Protein AF-A0A356JWV7-F1 (afdb_monomer_lite)

Sequence (138 aa):
MLFREAFYIDAKRIDFFFLDSPMIKALINKVEEIGYTGEALQEWVAVYGVILEVFTVKRLLRAQEVIHLRQEIFARESEMKDPGSNKEVIKPRLLNLYFWLIDYYISSKEKSSSISEVMLKMKILDPEIHNLYRFGNL

Structure (mmCIF, N/CA/C/O backbone):
data_AF-A0A356JWV7-F1
#
_entry.id   AF-A0A356JWV7-F1
#
loop_
_atom_site.group_PDB
_atom_site.id
_atom_site.type_symbol
_atom_site.label_atom_id
_atom_site.label_alt_id
_atom_site.label_comp_id
_atom_site.label_asym_id
_atom_site.label_entity_id
_atom_site.label_seq_id
_atom_site.pdbx_PDB_ins_code
_atom_site.Cartn_x
_atom_site.Cartn_y
_atom_site.Cartn_z
_atom_site.occupancy
_atom_site.B_iso_or_equiv
_atom_site.auth_seq_id
_atom_site.auth_comp_id
_atom_site.auth_asym_id
_atom_site.auth_atom_id
_atom_site.pdbx_PDB_model_num
ATOM 1 N N . MET A 1 1 ? -4.955 -7.949 -17.250 1.00 53.44 1 MET A N 1
ATOM 2 C CA . MET A 1 1 ? -4.767 -6.882 -16.243 1.00 53.44 1 MET A CA 1
ATOM 3 C C . MET A 1 1 ? -4.135 -7.527 -15.016 1.00 53.44 1 MET A C 1
ATOM 5 O O . MET A 1 1 ? -4.525 -8.643 -14.696 1.00 53.44 1 MET A O 1
ATOM 9 N N . LEU A 1 2 ? -3.131 -6.910 -14.394 1.00 82.75 2 LEU A N 1
ATOM 10 C CA . LEU A 1 2 ? -2.468 -7.473 -13.211 1.00 82.75 2 LEU A CA 1
ATOM 11 C C . LEU A 1 2 ? -3.246 -7.069 -11.955 1.00 82.75 2 LEU A C 1
ATOM 13 O O . LEU A 1 2 ? -3.563 -5.892 -11.810 1.00 82.75 2 LEU A O 1
ATOM 17 N N . PHE A 1 3 ? -3.530 -8.008 -11.045 1.00 89.88 3 PHE A N 1
ATOM 18 C CA . PHE A 1 3 ? -4.298 -7.724 -9.822 1.00 89.88 3 PHE A CA 1
ATOM 19 C C . PHE A 1 3 ? -3.720 -6.541 -9.047 1.00 89.88 3 PHE A C 1
ATOM 21 O O . PHE A 1 3 ? -4.434 -5.588 -8.761 1.00 89.88 3 PHE A O 1
ATOM 28 N N . ARG A 1 4 ? -2.403 -6.527 -8.833 1.00 93.12 4 ARG A N 1
ATOM 29 C CA . ARG A 1 4 ? -1.712 -5.422 -8.165 1.00 93.12 4 ARG A CA 1
ATOM 30 C C . ARG A 1 4 ? -2.060 -4.043 -8.736 1.00 93.12 4 ARG A C 1
ATOM 32 O O . ARG A 1 4 ? -2.264 -3.097 -7.983 1.00 93.12 4 ARG A O 1
ATOM 39 N N . GLU A 1 5 ? -2.115 -3.930 -10.061 1.00 92.50 5 GLU A N 1
ATOM 40 C CA . GLU A 1 5 ? -2.456 -2.681 -10.737 1.00 92.50 5 GLU A CA 1
ATOM 41 C C . GLU A 1 5 ? -3.942 -2.341 -10.595 1.00 92.50 5 GLU A C 1
ATOM 43 O O . GLU A 1 5 ? -4.270 -1.186 -10.349 1.00 92.50 5 GLU A O 1
ATOM 48 N N . ALA A 1 6 ? -4.838 -3.325 -10.684 1.00 92.50 6 ALA A N 1
ATOM 49 C CA . ALA A 1 6 ? -6.268 -3.098 -10.473 1.00 92.50 6 ALA A CA 1
ATOM 50 C C . ALA A 1 6 ? -6.541 -2.525 -9.071 1.00 92.50 6 ALA A C 1
ATOM 52 O O . ALA A 1 6 ? -7.202 -1.496 -8.937 1.00 92.50 6 ALA 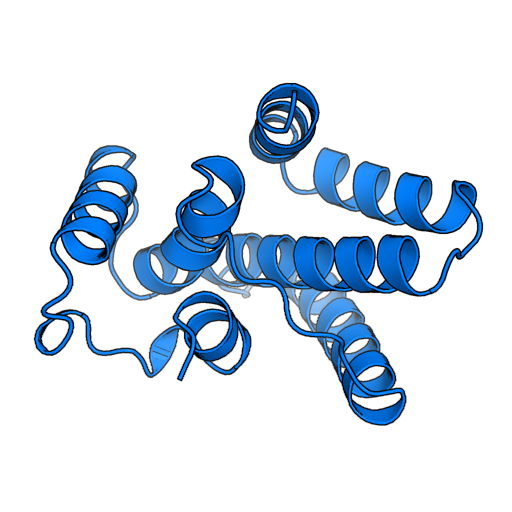A O 1
ATOM 53 N N . PHE A 1 7 ? -5.955 -3.145 -8.040 1.00 94.00 7 PHE A N 1
ATOM 54 C CA . PHE A 1 7 ? -6.072 -2.706 -6.646 1.00 94.00 7 PHE A CA 1
ATOM 55 C C . PHE A 1 7 ? -5.378 -1.357 -6.389 1.00 94.00 7 PHE A C 1
ATOM 57 O O . PHE A 1 7 ? -5.784 -0.600 -5.512 1.00 94.00 7 PHE A O 1
ATOM 64 N N . TYR A 1 8 ? -4.347 -1.018 -7.167 1.00 93.62 8 TYR A N 1
ATOM 65 C CA . TYR A 1 8 ? -3.751 0.317 -7.156 1.00 93.62 8 TYR A CA 1
ATOM 66 C C . TYR A 1 8 ? -4.672 1.375 -7.759 1.00 93.62 8 TYR A C 1
ATOM 68 O O . TYR A 1 8 ? -4.833 2.437 -7.170 1.00 93.62 8 TYR A O 1
ATOM 76 N N . ILE A 1 9 ? -5.299 1.098 -8.902 1.00 92.81 9 ILE A N 1
ATOM 77 C CA . ILE A 1 9 ? -6.154 2.072 -9.585 1.00 92.81 9 ILE A CA 1
ATOM 78 C C . ILE A 1 9 ? -7.357 2.422 -8.711 1.00 92.81 9 ILE A C 1
ATOM 80 O O . ILE A 1 9 ? -7.544 3.588 -8.376 1.00 92.81 9 ILE A O 1
ATOM 84 N N . ASP A 1 10 ? -8.146 1.423 -8.320 1.00 91.19 10 ASP A N 1
ATOM 85 C CA . ASP A 1 10 ? -9.338 1.628 -7.498 1.00 91.19 10 ASP A CA 1
ATOM 86 C C . ASP A 1 10 ? -9.770 0.292 -6.884 1.00 91.19 10 ASP A C 1
ATOM 88 O O . ASP A 1 10 ? -10.489 -0.490 -7.509 1.00 91.19 10 ASP A O 1
ATOM 92 N N . ALA A 1 11 ? -9.307 0.013 -5.662 1.00 90.88 11 ALA A N 1
ATOM 93 C CA . ALA A 1 11 ? -9.640 -1.224 -4.961 1.00 90.88 11 ALA A CA 1
ATOM 94 C C . ALA A 1 11 ? -11.150 -1.358 -4.708 1.00 90.88 11 ALA A C 1
ATOM 96 O O . ALA A 1 11 ? -11.683 -2.465 -4.751 1.00 90.88 11 ALA A O 1
ATOM 97 N N . LYS A 1 12 ? -11.856 -0.236 -4.517 1.00 89.88 12 LYS A N 1
ATOM 98 C CA . LYS A 1 12 ? -13.288 -0.230 -4.195 1.00 89.88 12 LYS A CA 1
ATOM 99 C C . LYS A 1 12 ? -14.170 -0.673 -5.353 1.00 89.88 12 LYS A C 1
ATOM 101 O O . LYS A 1 12 ? -15.244 -1.231 -5.141 1.00 89.88 12 LYS A O 1
ATOM 106 N N . ARG A 1 13 ? -13.717 -0.451 -6.590 1.00 90.88 13 ARG A N 1
ATOM 107 C CA . ARG A 1 13 ? -14.412 -0.912 -7.806 1.00 90.88 13 ARG A CA 1
ATOM 108 C C . ARG A 1 13 ? -14.261 -2.404 -8.069 1.00 90.88 13 ARG A C 1
ATOM 110 O O . ARG A 1 13 ? -14.895 -2.914 -8.992 1.00 90.88 13 ARG A O 1
ATOM 117 N N . ILE A 1 14 ? -13.406 -3.093 -7.319 1.00 90.25 14 ILE A N 1
ATOM 118 C CA . ILE A 1 14 ? -13.180 -4.518 -7.510 1.00 90.25 14 ILE A CA 1
ATOM 119 C C . ILE A 1 14 ? -14.269 -5.280 -6.773 1.00 90.25 14 ILE A C 1
ATOM 121 O O . ILE A 1 14 ? -14.291 -5.354 -5.544 1.00 90.25 14 ILE A O 1
ATOM 125 N N . ASP A 1 15 ? -15.151 -5.884 -7.555 1.00 88.12 15 ASP A N 1
ATOM 126 C CA . ASP A 1 15 ? -16.133 -6.818 -7.037 1.00 88.12 15 ASP A CA 1
ATOM 127 C C . ASP A 1 15 ? -15.490 -8.198 -6.869 1.00 88.12 15 ASP A C 1
ATOM 129 O O . ASP A 1 15 ? -15.139 -8.882 -7.837 1.00 88.12 15 ASP A O 1
ATOM 133 N N . PHE A 1 16 ? -15.322 -8.592 -5.608 1.00 89.31 16 PHE A N 1
ATOM 134 C CA . PHE A 1 16 ? -14.697 -9.854 -5.231 1.00 89.31 16 PHE A CA 1
ATOM 135 C C . PHE A 1 16 ? -15.497 -11.072 -5.691 1.00 89.31 16 PHE A C 1
ATOM 137 O O . PHE A 1 16 ? -14.908 -12.134 -5.891 1.00 89.31 16 PHE A O 1
ATOM 144 N N . PHE A 1 17 ? -16.803 -10.923 -5.932 1.00 85.88 17 PHE A N 1
ATOM 145 C CA . PHE A 1 17 ? -17.648 -12.001 -6.433 1.00 85.88 17 PHE A CA 1
ATOM 146 C C . PHE A 1 17 ? -17.199 -12.504 -7.813 1.00 85.88 17 PHE A C 1
ATOM 148 O O . PHE A 1 17 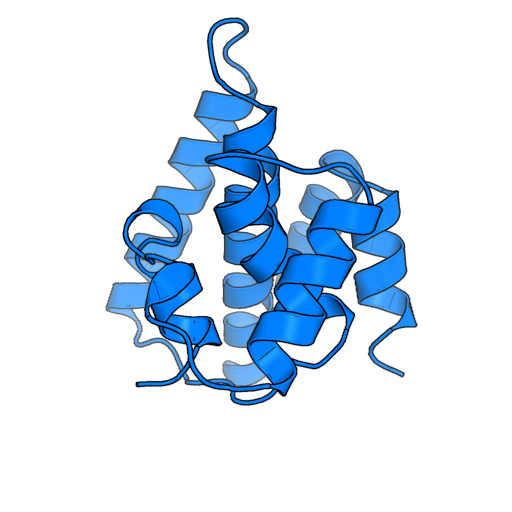? -17.275 -13.699 -8.089 1.00 85.88 17 PHE A O 1
ATOM 155 N N . PHE A 1 18 ? -16.671 -11.614 -8.659 1.00 85.69 18 PHE A N 1
ATOM 156 C CA . PHE A 1 18 ? -16.230 -11.942 -10.019 1.00 85.69 18 PHE A CA 1
ATOM 157 C C . PHE A 1 18 ? -14.749 -12.353 -10.111 1.00 85.69 18 PHE A C 1
ATOM 159 O O . PHE A 1 18 ? -14.217 -12.532 -11.208 1.00 85.69 18 PHE A O 1
ATOM 166 N N . LEU A 1 19 ? -14.048 -12.490 -8.981 1.00 88.56 19 LEU A N 1
ATOM 167 C CA . LEU A 1 19 ? -12.636 -12.872 -8.960 1.00 88.56 19 LEU A CA 1
ATOM 168 C C . LEU A 1 19 ? -12.473 -14.388 -8.876 1.00 88.56 19 LEU A C 1
ATOM 170 O O . LEU A 1 19 ? -12.503 -14.942 -7.788 1.00 88.56 19 LEU A O 1
ATOM 174 N N . ASP A 1 20 ? -12.209 -15.066 -9.994 1.00 86.31 20 ASP A N 1
ATOM 175 C CA . ASP A 1 20 ? -12.110 -16.538 -10.016 1.00 86.31 20 ASP A CA 1
ATOM 176 C C . ASP A 1 20 ? -10.741 -17.128 -9.661 1.00 86.31 20 ASP A C 1
ATOM 178 O O . ASP A 1 20 ? -10.624 -18.338 -9.470 1.00 86.31 20 ASP A O 1
ATOM 182 N N . SER A 1 21 ? -9.703 -16.302 -9.524 1.00 90.50 21 SER A N 1
ATOM 183 C CA . SER A 1 21 ? -8.362 -16.787 -9.178 1.00 90.50 21 SER A CA 1
ATOM 184 C C . SER A 1 21 ? -8.338 -17.388 -7.760 1.00 90.50 21 SER A C 1
ATOM 186 O O . SER A 1 21 ? -8.542 -16.642 -6.796 1.00 90.50 21 SER A O 1
ATOM 188 N N . PRO A 1 22 ? -8.020 -18.690 -7.584 1.00 92.44 22 PRO A N 1
ATOM 189 C CA . PRO A 1 22 ? -7.980 -19.319 -6.260 1.00 92.44 22 PRO A CA 1
ATOM 190 C C . PRO A 1 22 ? -6.986 -18.648 -5.310 1.00 92.44 22 PRO A C 1
ATOM 192 O O . PRO A 1 22 ? -7.262 -18.502 -4.124 1.00 92.44 22 PRO A O 1
ATOM 195 N N . MET A 1 23 ? -5.853 -18.181 -5.842 1.00 92.69 23 MET A N 1
ATOM 196 C CA . MET A 1 23 ? -4.829 -17.470 -5.075 1.00 92.69 23 MET A CA 1
ATOM 197 C C . MET A 1 23 ? -5.350 -16.132 -4.535 1.00 92.69 23 MET A C 1
ATOM 199 O O . MET A 1 23 ? -5.056 -15.762 -3.403 1.00 92.69 23 MET A O 1
ATOM 203 N N . ILE A 1 24 ? -6.158 -15.422 -5.327 1.00 93.75 24 ILE A N 1
ATOM 204 C CA . ILE A 1 24 ? -6.756 -14.151 -4.906 1.00 93.75 24 ILE A CA 1
ATOM 205 C C . ILE A 1 24 ? -7.888 -14.383 -3.908 1.00 93.75 24 ILE A C 1
ATOM 207 O O . ILE A 1 24 ? -7.952 -13.667 -2.916 1.00 93.75 24 ILE A O 1
ATOM 211 N N . LYS A 1 25 ? -8.720 -15.416 -4.096 1.00 94.75 25 LYS A N 1
ATOM 212 C CA . LYS A 1 25 ? -9.724 -15.808 -3.092 1.00 94.75 25 LYS A CA 1
ATOM 213 C C . LYS A 1 25 ? -9.066 -16.167 -1.757 1.00 94.75 25 LYS A C 1
ATOM 215 O O . LYS A 1 25 ? -9.513 -15.706 -0.717 1.00 94.75 25 LYS A O 1
ATOM 220 N N . ALA A 1 26 ? -7.966 -16.922 -1.783 1.00 95.94 26 ALA A N 1
ATOM 221 C CA . ALA A 1 26 ? -7.211 -17.251 -0.576 1.00 95.94 26 ALA A CA 1
ATOM 222 C C . ALA A 1 26 ? -6.635 -16.000 0.111 1.00 95.94 26 ALA A C 1
ATOM 224 O O . ALA A 1 26 ? -6.704 -15.896 1.333 1.00 95.94 26 ALA A O 1
ATOM 225 N N . LEU A 1 27 ? -6.117 -15.037 -0.661 1.00 96.88 27 LEU A N 1
ATOM 226 C CA . LEU A 1 27 ? -5.672 -13.749 -0.128 1.00 96.88 27 LEU A CA 1
ATOM 227 C C . LEU A 1 27 ? -6.828 -12.980 0.527 1.00 96.88 27 LEU A C 1
ATOM 229 O O . LEU A 1 27 ? -6.670 -12.506 1.645 1.00 96.88 27 LEU A O 1
ATOM 233 N N . ILE A 1 28 ? -7.977 -12.874 -0.141 1.00 96.38 28 ILE A N 1
ATOM 234 C CA . ILE A 1 28 ? -9.163 -12.184 0.388 1.00 96.38 28 ILE A CA 1
ATOM 235 C C . ILE A 1 28 ? -9.603 -12.822 1.704 1.00 96.38 28 ILE A C 1
ATOM 237 O O . ILE A 1 28 ? -9.647 -12.129 2.716 1.00 96.38 28 ILE A O 1
ATOM 241 N N . ASN A 1 29 ? -9.799 -14.143 1.714 1.00 96.44 29 ASN A N 1
ATOM 242 C CA . ASN A 1 29 ? -10.175 -14.885 2.916 1.00 96.44 29 ASN A CA 1
ATOM 243 C C . ASN A 1 29 ? -9.160 -14.663 4.042 1.00 96.44 29 ASN A C 1
ATOM 245 O O . ASN A 1 29 ? -9.534 -14.502 5.199 1.00 96.44 29 ASN A O 1
ATOM 249 N N . LYS A 1 30 ? -7.861 -14.607 3.717 1.00 97.06 30 LYS A N 1
ATOM 250 C CA . LYS A 1 30 ? -6.826 -14.358 4.720 1.00 97.06 30 LYS A CA 1
ATOM 251 C C . LYS A 1 30 ? -6.949 -12.972 5.350 1.00 97.06 30 LYS A C 1
ATOM 253 O O . LYS A 1 30 ? -6.715 -12.824 6.545 1.00 97.06 30 LYS A O 1
ATOM 258 N N . VAL A 1 31 ? -7.287 -11.960 4.559 1.00 97.38 31 VAL A N 1
ATOM 259 C CA . VAL A 1 31 ? -7.482 -10.588 5.046 1.00 97.38 31 VAL A CA 1
ATOM 260 C C . VAL A 1 31 ? -8.786 -10.467 5.845 1.00 97.38 31 VAL A C 1
ATOM 262 O O . VAL A 1 31 ? -8.815 -9.755 6.849 1.00 97.38 31 VAL A O 1
ATOM 265 N N . GLU A 1 32 ? -9.822 -11.223 5.479 1.00 96.88 32 GLU A N 1
ATOM 266 C CA . GLU A 1 32 ? -11.047 -11.365 6.278 1.00 96.88 32 GLU A CA 1
ATOM 267 C C . GLU A 1 32 ? -10.786 -12.054 7.625 1.00 96.88 32 GLU A C 1
ATOM 269 O O . GLU A 1 32 ? -11.263 -11.578 8.651 1.00 96.88 32 GLU A O 1
ATOM 274 N N . GLU A 1 33 ? -9.973 -13.117 7.662 1.00 97.44 33 GLU A N 1
ATOM 275 C CA . GLU A 1 33 ? -9.559 -13.798 8.903 1.00 97.44 33 GLU A CA 1
ATOM 276 C C . GLU A 1 33 ? -8.806 -12.873 9.869 1.00 97.44 33 GLU A C 1
ATOM 278 O O . GLU A 1 33 ? -8.872 -13.060 11.083 1.00 97.44 33 GLU A O 1
ATOM 283 N N . ILE A 1 34 ? -8.081 -11.880 9.343 1.00 95.06 34 ILE A N 1
ATOM 284 C CA . ILE A 1 34 ? -7.410 -10.849 10.150 1.00 95.06 34 ILE A CA 1
ATOM 285 C C . ILE A 1 34 ? -8.437 -9.877 10.765 1.00 95.06 34 ILE A C 1
ATOM 287 O O . ILE A 1 34 ? -8.149 -9.239 11.776 1.00 95.06 34 ILE A O 1
ATOM 291 N N . GLY A 1 35 ? -9.649 -9.810 10.207 1.00 96.38 35 GLY A N 1
ATOM 292 C CA . GLY A 1 35 ? -10.787 -9.071 10.754 1.00 96.38 35 GLY A CA 1
ATOM 293 C C . GLY A 1 35 ? -11.256 -7.891 9.903 1.00 96.38 35 GLY A C 1
ATOM 294 O O . GLY A 1 35 ? -12.149 -7.160 10.330 1.00 96.38 35 GLY A O 1
ATOM 295 N N . TYR A 1 36 ? -10.685 -7.675 8.714 1.00 96.56 36 TYR A N 1
ATOM 296 C CA . TYR A 1 36 ? -11.109 -6.581 7.838 1.00 96.56 36 TYR A CA 1
ATOM 297 C C . TYR A 1 36 ? -12.337 -6.969 7.015 1.00 96.56 36 TYR A C 1
ATOM 299 O O . TYR A 1 36 ? -12.429 -8.075 6.494 1.00 96.56 36 TYR A O 1
ATOM 307 N N . THR A 1 37 ? -13.274 -6.033 6.857 1.00 94.81 37 THR A N 1
ATOM 308 C CA . THR A 1 37 ? -14.521 -6.238 6.101 1.00 94.81 37 THR A CA 1
ATOM 309 C C . THR A 1 37 ? -14.869 -5.001 5.263 1.00 94.81 37 THR A C 1
ATOM 311 O O . THR A 1 37 ? -14.227 -3.953 5.384 1.00 94.81 37 THR A O 1
ATOM 314 N N . GLY A 1 38 ? -15.865 -5.118 4.378 1.00 92.88 38 GLY A N 1
ATOM 315 C CA . GLY A 1 38 ? -16.403 -3.994 3.603 1.00 92.88 38 GLY A CA 1
ATOM 316 C C . GLY A 1 38 ? -15.363 -3.275 2.733 1.00 92.88 38 GLY A C 1
ATOM 317 O O . GLY A 1 38 ? -14.497 -3.904 2.130 1.00 92.88 38 GLY A O 1
ATOM 318 N N . GLU A 1 39 ? -15.433 -1.943 2.674 1.00 93.31 39 GLU A N 1
ATOM 319 C CA . GLU A 1 39 ? -14.486 -1.136 1.884 1.00 93.31 39 GLU A CA 1
ATOM 320 C C . GLU A 1 39 ? -13.041 -1.252 2.390 1.00 93.31 39 GLU A C 1
ATOM 322 O O . GLU A 1 39 ? -12.096 -1.201 1.603 1.00 93.31 39 GLU A O 1
ATOM 327 N N . ALA A 1 40 ? -12.851 -1.420 3.703 1.00 95.88 40 ALA A N 1
ATOM 328 C CA . ALA A 1 40 ? -11.520 -1.555 4.281 1.00 95.88 40 ALA A CA 1
ATOM 329 C C . ALA A 1 40 ? -10.856 -2.853 3.809 1.00 95.88 40 ALA A C 1
ATOM 331 O O . ALA A 1 40 ? -9.686 -2.834 3.435 1.00 95.88 40 ALA A O 1
ATOM 332 N N . LEU A 1 41 ? -11.606 -3.961 3.755 1.00 96.56 41 LEU A N 1
ATOM 333 C CA . LEU A 1 41 ? -11.122 -5.236 3.221 1.00 96.56 41 LEU A CA 1
ATOM 334 C C . LEU A 1 41 ? -10.542 -5.073 1.810 1.00 96.56 41 LEU A C 1
ATOM 336 O O . LEU A 1 41 ? -9.449 -5.567 1.543 1.00 96.56 41 LEU A O 1
ATOM 340 N N . GLN A 1 42 ? -11.230 -4.345 0.927 1.00 94.50 42 GLN A N 1
ATOM 341 C CA . GLN A 1 42 ? -10.768 -4.139 -0.449 1.00 94.50 42 GLN A CA 1
ATOM 342 C C . GLN A 1 42 ? -9.400 -3.451 -0.507 1.00 94.50 42 GLN A C 1
ATOM 344 O O . GLN A 1 42 ? -8.512 -3.890 -1.240 1.00 94.50 42 GLN A O 1
ATOM 349 N N . GLU A 1 43 ? -9.197 -2.415 0.304 1.00 97.38 43 GLU A N 1
ATOM 350 C CA . GLU A 1 43 ? -7.913 -1.716 0.383 1.00 97.38 43 GLU A CA 1
ATOM 351 C C . GLU A 1 43 ? -6.833 -2.573 1.068 1.00 97.38 43 GLU A C 1
ATOM 353 O O . GLU A 1 43 ? -5.680 -2.602 0.629 1.00 97.38 43 GLU A O 1
ATOM 358 N N . TRP A 1 44 ? -7.185 -3.322 2.118 1.00 98.00 44 TRP A N 1
ATOM 359 C CA . TRP A 1 44 ? -6.246 -4.192 2.834 1.00 98.00 44 TRP A CA 1
ATOM 360 C C . TRP A 1 44 ? -5.767 -5.377 1.998 1.00 98.00 44 TRP A C 1
ATOM 362 O O . TRP A 1 44 ? -4.612 -5.785 2.135 1.00 98.00 44 TRP A O 1
ATOM 372 N N . VAL A 1 45 ? -6.585 -5.884 1.073 1.00 97.31 45 VAL A N 1
ATOM 373 C CA . VAL A 1 45 ? -6.156 -6.896 0.095 1.00 97.31 45 VAL A CA 1
ATOM 374 C C . VAL A 1 45 ? -4.995 -6.385 -0.754 1.00 97.31 45 VAL A C 1
ATOM 376 O O . VAL A 1 45 ? -4.077 -7.150 -1.046 1.00 97.31 45 VAL A O 1
ATOM 379 N N . ALA A 1 46 ? -4.956 -5.089 -1.079 1.00 96.06 46 ALA A N 1
ATOM 380 C CA . ALA A 1 46 ? -3.819 -4.513 -1.788 1.00 96.06 46 ALA A CA 1
ATOM 381 C C . ALA A 1 46 ? -2.526 -4.572 -0.964 1.00 96.06 46 ALA A C 1
ATOM 383 O O . ALA A 1 46 ? -1.460 -4.903 -1.486 1.00 96.06 46 ALA A O 1
ATOM 384 N N . VAL A 1 47 ? -2.637 -4.288 0.334 1.00 97.62 47 VAL A N 1
ATOM 385 C CA . VAL A 1 47 ? -1.508 -4.267 1.264 1.00 97.62 47 VAL A CA 1
ATOM 386 C C . VAL A 1 47 ? -0.973 -5.675 1.512 1.00 97.62 47 VAL A C 1
ATOM 388 O O . VAL A 1 47 ? 0.208 -5.941 1.285 1.00 97.62 47 VAL A O 1
ATOM 391 N N . TYR A 1 48 ? -1.842 -6.601 1.919 1.00 97.44 48 TYR A N 1
ATOM 392 C CA . TYR A 1 48 ? -1.447 -7.984 2.177 1.00 97.44 48 TYR A CA 1
ATOM 393 C C . TYR A 1 48 ? -1.084 -8.738 0.903 1.00 97.44 48 TYR A C 1
ATOM 395 O O . TYR A 1 48 ? -0.249 -9.634 0.957 1.00 97.44 48 TYR A O 1
ATOM 403 N N . GLY A 1 49 ? -1.618 -8.341 -0.253 1.00 95.81 49 GLY A N 1
ATOM 404 C CA . GLY A 1 49 ? -1.176 -8.869 -1.537 1.00 95.81 49 GLY A CA 1
ATOM 405 C C . GLY A 1 49 ? 0.310 -8.612 -1.780 1.00 95.81 49 GLY A C 1
ATOM 406 O O . GLY A 1 49 ? 0.999 -9.485 -2.300 1.00 95.81 49 GLY A O 1
ATOM 407 N N . VAL A 1 50 ? 0.829 -7.454 -1.360 1.00 95.06 50 VAL A N 1
ATOM 408 C CA . VAL A 1 50 ? 2.268 -7.158 -1.418 1.00 95.06 50 VAL A CA 1
ATOM 409 C C . VAL A 1 50 ? 3.033 -7.885 -0.310 1.00 95.06 50 VAL A C 1
ATOM 411 O O . VAL A 1 50 ? 4.042 -8.514 -0.604 1.00 95.06 50 VAL A O 1
ATOM 414 N N . ILE A 1 51 ? 2.558 -7.835 0.939 1.00 95.56 51 ILE A N 1
ATOM 415 C CA . ILE A 1 51 ? 3.255 -8.431 2.099 1.00 95.56 51 ILE A CA 1
ATOM 416 C C . ILE A 1 51 ? 3.394 -9.951 1.984 1.00 95.56 51 ILE A C 1
ATOM 418 O O . ILE A 1 51 ? 4.422 -10.499 2.360 1.00 95.56 51 ILE A O 1
ATOM 422 N N . LEU A 1 52 ? 2.357 -10.630 1.494 1.00 93.88 52 LEU A N 1
ATOM 423 C CA . LEU A 1 52 ? 2.321 -12.086 1.344 1.00 93.88 52 LEU A CA 1
ATOM 424 C C . LEU A 1 52 ? 2.838 -12.545 -0.027 1.00 93.88 52 LEU A C 1
ATOM 426 O O . LEU A 1 52 ? 2.604 -13.686 -0.412 1.00 93.88 52 LEU A O 1
ATOM 430 N N . GLU A 1 53 ? 3.466 -11.643 -0.788 1.00 91.81 53 GLU A N 1
ATOM 431 C CA . GLU A 1 53 ? 4.012 -11.906 -2.123 1.00 91.81 53 GLU A CA 1
ATOM 432 C C . GLU A 1 53 ? 3.003 -12.539 -3.100 1.00 91.81 53 GLU A C 1
ATOM 434 O O . GLU A 1 53 ? 3.353 -13.306 -3.990 1.00 91.81 53 GLU A O 1
ATOM 439 N N . VAL A 1 54 ? 1.720 -12.192 -2.983 1.00 94.00 54 VAL A N 1
ATOM 440 C CA . VAL A 1 54 ? 0.692 -12.582 -3.964 1.00 94.00 54 VAL A CA 1
ATOM 441 C C . VAL A 1 54 ? 0.731 -11.648 -5.179 1.00 94.00 54 VAL A C 1
ATOM 443 O O . VAL A 1 54 ? 0.489 -12.048 -6.317 1.00 94.00 54 VAL A O 1
ATOM 446 N N . PHE A 1 55 ? 1.078 -10.382 -4.955 1.00 93.06 55 PHE A N 1
ATOM 447 C CA . PHE A 1 55 ? 1.194 -9.323 -5.955 1.00 93.06 55 PHE A CA 1
ATOM 448 C C . PHE A 1 55 ? 2.645 -9.154 -6.432 1.00 93.06 55 PHE A C 1
ATOM 450 O O . PHE A 1 55 ? 3.233 -8.071 -6.348 1.00 93.06 55 PHE A O 1
ATOM 457 N N . THR A 1 56 ? 3.219 -10.236 -6.964 1.00 85.62 56 THR A N 1
ATOM 458 C CA . THR A 1 56 ? 4.629 -10.297 -7.396 1.00 85.62 56 THR A CA 1
ATOM 459 C C . THR A 1 56 ? 4.925 -9.504 -8.665 1.00 85.62 56 THR A C 1
ATOM 461 O O . THR A 1 56 ? 6.021 -8.964 -8.819 1.00 85.62 56 THR A O 1
ATOM 464 N N . VAL A 1 57 ? 3.965 -9.408 -9.591 1.00 83.94 57 VAL A N 1
ATOM 465 C CA . VAL A 1 57 ? 4.199 -8.754 -10.883 1.00 83.94 57 VAL A CA 1
ATOM 466 C C . VAL A 1 57 ? 4.190 -7.235 -10.714 1.00 83.94 57 VAL A C 1
ATOM 468 O O . VAL A 1 57 ? 3.140 -6.604 -10.570 1.00 83.94 57 VAL A O 1
ATOM 471 N N . LYS A 1 58 ? 5.388 -6.650 -10.752 1.00 85.06 58 LYS A N 1
ATOM 472 C CA . LYS A 1 58 ? 5.624 -5.204 -10.705 1.00 85.06 58 LYS A CA 1
ATOM 473 C C . LYS A 1 58 ? 5.652 -4.631 -12.119 1.00 85.06 58 LYS A C 1
ATOM 475 O O . LYS A 1 58 ? 6.353 -5.150 -12.984 1.00 85.06 58 LYS A O 1
ATOM 480 N N . ARG A 1 59 ? 4.933 -3.528 -12.345 1.00 88.19 59 ARG A N 1
ATOM 481 C CA . ARG A 1 59 ? 5.068 -2.713 -13.562 1.00 88.19 59 ARG A CA 1
ATOM 482 C C . ARG A 1 59 ? 5.792 -1.412 -13.237 1.00 88.19 59 ARG A C 1
ATOM 484 O O . ARG A 1 59 ? 5.641 -0.868 -12.148 1.00 88.19 59 ARG A O 1
ATOM 491 N N . LEU A 1 60 ? 6.511 -0.883 -14.221 1.00 85.69 60 LEU A N 1
ATOM 492 C CA . LEU A 1 60 ? 7.130 0.435 -14.127 1.00 85.69 60 LEU A CA 1
ATOM 493 C C . LEU A 1 60 ? 6.085 1.538 -14.340 1.00 85.69 60 LEU A C 1
ATOM 495 O O . LEU A 1 60 ? 5.346 1.535 -15.330 1.00 85.69 60 LEU A O 1
ATOM 499 N N . LEU A 1 61 ? 6.029 2.486 -13.406 1.00 91.38 61 LEU A N 1
ATOM 500 C CA . LEU A 1 61 ? 5.228 3.698 -13.552 1.00 91.38 61 LEU A CA 1
ATOM 501 C C . LEU A 1 61 ? 5.933 4.686 -14.488 1.00 91.38 61 LEU A C 1
ATOM 503 O O . LEU A 1 61 ? 7.148 4.874 -14.416 1.00 91.38 61 LEU A O 1
ATOM 507 N N . ARG A 1 62 ? 5.164 5.355 -15.348 1.00 91.75 62 ARG A N 1
ATOM 508 C CA . ARG A 1 62 ? 5.648 6.477 -16.163 1.00 91.75 62 ARG A CA 1
ATOM 509 C C . ARG A 1 62 ? 5.796 7.730 -15.300 1.00 91.75 62 ARG A C 1
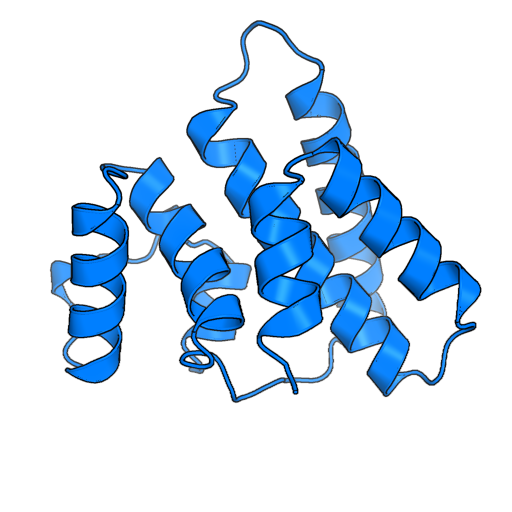ATOM 511 O O . ARG A 1 62 ? 5.108 7.883 -14.294 1.00 91.75 62 ARG A O 1
ATOM 518 N N . ALA A 1 63 ? 6.613 8.684 -15.748 1.00 89.31 63 ALA A N 1
ATOM 519 C CA . ALA A 1 63 ? 6.855 9.937 -15.022 1.00 89.31 63 ALA A CA 1
ATOM 520 C C . ALA A 1 63 ? 5.558 10.677 -14.629 1.00 89.31 63 ALA A C 1
ATOM 522 O O . ALA A 1 63 ? 5.422 11.130 -13.496 1.00 89.31 63 ALA A O 1
ATOM 523 N N . GLN A 1 64 ? 4.570 10.739 -15.529 1.00 93.38 64 GLN A N 1
ATOM 524 C CA . GLN A 1 64 ? 3.270 11.358 -15.242 1.00 93.38 64 GLN A CA 1
ATOM 525 C C . GLN A 1 64 ? 2.483 10.612 -14.151 1.00 93.38 64 GLN A C 1
ATOM 527 O O . GLN A 1 64 ? 1.855 11.239 -13.301 1.00 93.38 64 GLN A O 1
ATOM 532 N N . GLU A 1 65 ? 2.542 9.279 -14.144 1.00 95.25 65 GLU A N 1
ATOM 533 C CA . GLU A 1 65 ? 1.865 8.441 -13.146 1.00 95.25 65 GLU A CA 1
ATOM 534 C C . GLU A 1 65 ? 2.499 8.628 -11.762 1.00 95.25 65 GLU A C 1
ATOM 536 O O . GLU A 1 65 ? 1.798 8.657 -10.757 1.00 95.25 65 GLU A O 1
ATOM 541 N N . VAL A 1 66 ? 3.813 8.858 -11.704 1.00 96.12 66 VAL A N 1
ATOM 542 C CA . VAL A 1 66 ? 4.533 9.153 -10.455 1.00 96.12 66 VAL A CA 1
ATOM 543 C C . VAL A 1 66 ? 4.159 10.527 -9.901 1.00 96.12 66 VAL A C 1
ATOM 545 O O . VAL A 1 66 ? 4.042 10.688 -8.687 1.00 96.12 66 VAL A O 1
ATOM 548 N N . ILE A 1 67 ? 3.949 11.526 -10.764 1.00 96.50 67 ILE A N 1
ATOM 549 C CA . ILE A 1 67 ? 3.448 12.839 -10.333 1.00 96.50 67 ILE A CA 1
ATOM 550 C C . ILE A 1 67 ? 2.074 12.674 -9.674 1.00 96.50 67 ILE A C 1
ATOM 552 O O . ILE A 1 67 ? 1.866 13.177 -8.571 1.00 96.50 67 ILE A O 1
ATOM 556 N N . HIS A 1 68 ? 1.174 11.916 -10.307 1.00 97.12 68 HIS A N 1
ATOM 557 C CA . HIS A 1 68 ? -0.147 11.635 -9.750 1.00 97.12 68 HIS A CA 1
ATOM 558 C C . HIS A 1 68 ? -0.066 10.858 -8.430 1.00 97.12 68 HIS A C 1
ATOM 560 O O . HIS A 1 68 ? -0.686 11.257 -7.449 1.00 97.12 68 HIS A O 1
ATOM 566 N N . LEU A 1 69 ? 0.775 9.821 -8.363 1.00 97.88 69 LEU A N 1
ATOM 567 C CA . LEU A 1 69 ? 1.029 9.048 -7.145 1.00 97.88 69 LEU A CA 1
ATOM 568 C C . LEU A 1 69 ? 1.435 9.947 -5.970 1.00 97.88 69 LEU A C 1
ATOM 570 O O . LEU A 1 69 ? 0.917 9.800 -4.867 1.00 97.88 69 LEU A O 1
ATOM 574 N N . ARG A 1 70 ? 2.340 10.907 -6.190 1.00 98.00 70 ARG A N 1
ATOM 575 C CA . ARG A 1 70 ? 2.773 11.842 -5.138 1.00 98.00 70 ARG A CA 1
ATOM 576 C C . ARG A 1 70 ? 1.662 12.784 -4.692 1.00 98.00 70 ARG A C 1
ATOM 578 O O . ARG A 1 70 ? 1.557 13.064 -3.501 1.00 98.00 70 ARG A O 1
ATOM 585 N N . GLN A 1 71 ? 0.853 13.271 -5.631 1.00 98.12 71 GLN A N 1
ATOM 586 C CA . GLN A 1 71 ? -0.312 14.102 -5.321 1.00 98.12 71 GLN A CA 1
ATOM 587 C C . GLN A 1 71 ? -1.339 13.318 -4.498 1.00 98.12 71 GLN A C 1
ATOM 589 O O . GLN A 1 71 ? -1.850 13.839 -3.509 1.00 98.12 71 GLN A O 1
ATOM 594 N N . GLU A 1 72 ? -1.592 12.059 -4.858 1.00 98.00 72 GLU A N 1
ATOM 595 C CA . GLU A 1 72 ? -2.505 11.191 -4.118 1.00 98.00 72 GLU A CA 1
ATOM 596 C C . GLU A 1 72 ? -1.972 10.888 -2.713 1.00 98.00 72 GLU A C 1
ATOM 598 O O . GLU A 1 72 ? -2.715 11.022 -1.745 1.00 98.00 72 GLU A O 1
ATOM 603 N N . ILE A 1 73 ? -0.677 10.580 -2.572 1.00 98.50 73 ILE A N 1
ATOM 604 C CA . ILE A 1 73 ? -0.029 10.404 -1.262 1.00 98.50 73 ILE A CA 1
ATOM 605 C C . ILE A 1 73 ? -0.243 11.641 -0.387 1.00 98.50 73 ILE A C 1
ATOM 607 O O . ILE A 1 73 ? -0.717 11.510 0.737 1.00 98.50 73 ILE A O 1
ATOM 611 N N . PHE A 1 74 ? 0.044 12.839 -0.903 1.00 98.19 74 PHE A N 1
ATOM 612 C CA . PHE A 1 74 ? -0.136 14.081 -0.149 1.00 98.19 74 PHE A CA 1
ATOM 613 C C . PHE A 1 74 ? -1.599 14.308 0.269 1.00 98.19 74 PHE A C 1
ATOM 615 O O . PHE A 1 74 ? -1.873 14.724 1.401 1.00 98.19 74 PHE A O 1
ATOM 622 N N . ALA A 1 75 ? -2.547 14.014 -0.626 1.00 97.88 75 ALA A N 1
ATOM 623 C CA . ALA A 1 75 ? -3.972 14.123 -0.335 1.00 97.88 75 ALA A CA 1
ATOM 624 C C . ALA A 1 75 ? -4.383 13.166 0.795 1.00 97.88 75 ALA A C 1
ATOM 626 O O . ALA A 1 75 ? -4.981 13.606 1.773 1.00 97.88 75 ALA A O 1
ATOM 627 N N . ARG A 1 76 ? -3.989 11.888 0.717 1.00 97.69 76 ARG A N 1
ATOM 628 C CA . ARG A 1 76 ? -4.306 10.871 1.736 1.00 97.69 76 ARG A CA 1
ATOM 629 C C . ARG A 1 76 ? -3.606 11.140 3.068 1.00 97.69 76 ARG A C 1
ATOM 631 O O . ARG A 1 76 ? -4.220 10.982 4.116 1.00 97.69 76 ARG A O 1
ATOM 638 N N . GLU A 1 77 ? -2.353 11.596 3.056 1.00 97.62 77 GLU A N 1
ATOM 639 C CA . GLU A 1 77 ? -1.641 12.039 4.266 1.00 97.62 77 GLU A CA 1
ATOM 640 C C . GLU A 1 77 ? -2.368 13.197 4.963 1.00 97.62 77 GLU A C 1
ATOM 642 O O . GLU A 1 77 ? -2.378 13.273 6.193 1.00 97.62 77 GLU A O 1
ATOM 647 N N . SER A 1 78 ? -2.966 14.108 4.192 1.00 96.88 78 SER A N 1
ATOM 648 C CA . SER A 1 78 ? -3.754 15.217 4.734 1.00 96.88 78 SER A CA 1
ATOM 649 C C . SER A 1 78 ? -5.096 14.729 5.279 1.00 96.88 78 SER A C 1
ATOM 651 O O . SER A 1 78 ? -5.471 15.092 6.390 1.00 96.88 78 SER A O 1
ATOM 653 N N . GLU A 1 79 ? -5.769 13.839 4.550 1.00 96.25 79 GLU A N 1
ATOM 654 C CA . GLU A 1 79 ? -7.032 13.211 4.948 1.00 96.25 79 GLU A CA 1
ATOM 655 C C . GLU A 1 79 ? -6.890 12.406 6.254 1.00 96.25 79 GLU A C 1
ATOM 657 O O . GLU A 1 79 ? -7.749 12.475 7.128 1.00 96.25 79 GLU A O 1
ATOM 662 N N . MET A 1 80 ? -5.758 11.724 6.464 1.00 96.00 80 MET A N 1
ATOM 663 C CA . MET A 1 80 ? -5.456 10.995 7.708 1.00 96.00 80 MET A CA 1
ATOM 664 C C . MET A 1 80 ? -5.381 11.888 8.958 1.00 96.00 80 MET A C 1
ATOM 666 O O . MET A 1 80 ? -5.518 11.388 10.081 1.00 96.00 80 MET A O 1
ATOM 670 N N . LYS A 1 81 ? -5.143 13.195 8.787 1.00 94.06 81 LYS A N 1
ATOM 671 C CA . LYS A 1 81 ? -5.107 14.169 9.890 1.00 94.06 81 LYS A CA 1
ATOM 672 C C . LYS A 1 81 ? -6.500 14.661 10.272 1.00 94.06 81 LYS A C 1
ATOM 674 O O . LYS A 1 81 ? -6.671 15.133 11.393 1.00 94.06 81 LYS A O 1
ATOM 679 N N . ASP A 1 82 ? -7.475 14.534 9.376 1.00 94.75 82 ASP A N 1
ATOM 680 C CA . ASP A 1 82 ? -8.864 14.897 9.637 1.00 94.75 82 ASP A CA 1
ATOM 681 C C . ASP A 1 82 ? -9.501 13.891 10.624 1.00 94.75 82 ASP A C 1
ATOM 683 O O . ASP A 1 82 ? -9.439 12.678 10.398 1.00 94.75 82 ASP A O 1
ATOM 687 N N . PRO A 1 83 ? -10.089 14.341 11.749 1.00 89.94 83 PRO A N 1
ATOM 688 C CA . PRO A 1 83 ? -10.819 13.467 12.664 1.00 89.94 83 PRO A CA 1
ATOM 689 C C . PRO A 1 83 ? -12.060 12.805 12.052 1.00 89.94 83 PRO A C 1
ATOM 691 O O . PRO A 1 83 ? -12.445 11.737 12.519 1.00 89.94 83 PRO A O 1
ATOM 694 N N . GLY A 1 84 ? -12.688 13.425 11.048 1.00 92.31 84 GLY A N 1
ATOM 695 C CA . GLY A 1 84 ? -13.915 12.932 10.416 1.00 92.31 84 GLY A CA 1
ATOM 696 C C . GLY A 1 84 ? -13.690 11.922 9.289 1.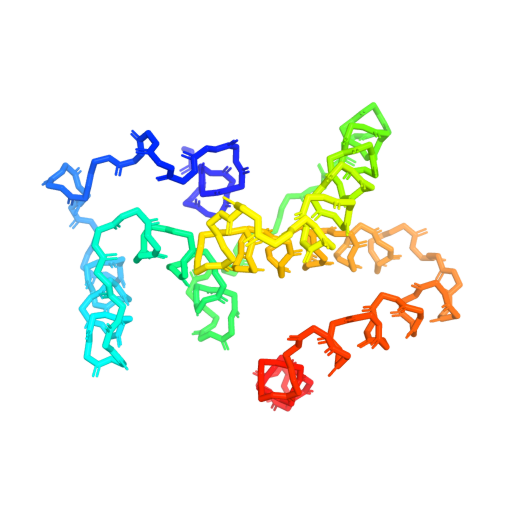00 92.31 84 GLY A C 1
ATOM 697 O O . GLY A 1 84 ? -14.657 11.406 8.731 1.00 92.31 84 GLY A O 1
ATOM 698 N N . SER A 1 85 ? -12.436 11.646 8.927 1.00 94.38 85 SER A N 1
ATOM 699 C CA . SER A 1 85 ? -12.112 10.771 7.804 1.00 94.38 85 SER A CA 1
ATOM 700 C C . SER A 1 85 ? -12.178 9.285 8.167 1.00 94.38 85 SER A C 1
ATOM 702 O O . SER A 1 85 ? -11.944 8.877 9.309 1.00 94.38 85 SER A O 1
ATOM 704 N N . ASN A 1 86 ? -12.475 8.440 7.174 1.00 94.88 86 ASN A N 1
ATOM 705 C CA . ASN A 1 86 ? -12.514 6.992 7.365 1.00 94.88 86 ASN A CA 1
ATOM 706 C C . ASN A 1 86 ? -11.096 6.395 7.337 1.00 94.88 86 ASN A C 1
ATOM 708 O O . ASN A 1 86 ? -10.621 5.872 6.324 1.00 94.88 86 ASN A O 1
ATOM 712 N N . LYS A 1 87 ? -10.411 6.472 8.479 1.00 95.62 87 LYS A N 1
ATOM 713 C CA . LYS A 1 87 ? -9.020 6.019 8.632 1.00 95.62 87 LYS A CA 1
ATOM 714 C C . LYS A 1 87 ? -8.828 4.527 8.364 1.00 95.62 87 LYS A C 1
ATOM 716 O O . LYS A 1 87 ? -7.731 4.139 7.971 1.00 95.62 87 LYS A O 1
ATOM 721 N N . GLU A 1 88 ? -9.863 3.707 8.540 1.00 95.12 88 GLU A N 1
ATOM 722 C CA . GLU A 1 88 ? -9.805 2.262 8.277 1.00 95.12 88 GLU A CA 1
ATOM 723 C C . GLU A 1 88 ? -9.623 1.947 6.790 1.00 95.12 88 GLU A C 1
ATOM 725 O O . GLU A 1 88 ? -9.013 0.938 6.447 1.00 95.12 88 GLU A O 1
ATOM 730 N N . VAL A 1 89 ? -10.089 2.843 5.917 1.00 96.56 89 VAL A N 1
ATOM 731 C CA . VAL A 1 89 ? -9.965 2.738 4.457 1.00 96.56 89 VAL A CA 1
ATOM 732 C C . VAL A 1 89 ? -8.760 3.533 3.947 1.00 96.56 89 VAL A C 1
ATOM 734 O O . VAL A 1 89 ? -8.009 3.072 3.090 1.00 96.56 89 VAL A O 1
ATOM 737 N N . ILE A 1 90 ? -8.524 4.731 4.490 1.00 97.44 90 ILE A N 1
ATOM 738 C CA . ILE A 1 90 ? -7.444 5.609 4.011 1.00 97.44 90 ILE A CA 1
ATOM 739 C C . ILE A 1 90 ? -6.067 5.044 4.368 1.00 97.44 90 ILE A C 1
ATOM 741 O O . ILE A 1 90 ? -5.138 5.145 3.565 1.00 97.44 90 ILE A O 1
ATOM 745 N N . LYS A 1 91 ? -5.917 4.432 5.551 1.00 97.94 91 LYS A N 1
ATOM 746 C CA . LYS A 1 91 ? -4.643 3.850 5.987 1.00 97.94 91 LYS A CA 1
ATOM 747 C C . LYS A 1 91 ? -4.119 2.791 5.000 1.00 97.94 91 LYS A C 1
ATOM 749 O O . LYS A 1 91 ? -3.010 2.990 4.500 1.00 97.94 91 LYS A O 1
ATOM 754 N N . PRO A 1 92 ? -4.849 1.702 4.682 1.00 98.19 92 PRO A N 1
ATOM 755 C CA . PRO A 1 92 ? -4.368 0.701 3.728 1.00 98.19 92 PRO A CA 1
ATOM 756 C C . PRO A 1 92 ? -4.158 1.264 2.321 1.00 98.19 92 PRO A C 1
ATOM 758 O O . PRO A 1 92 ? -3.174 0.909 1.668 1.00 98.19 92 PRO A O 1
ATOM 761 N N . ARG A 1 93 ? -4.995 2.218 1.886 1.00 98.06 93 ARG A N 1
ATOM 762 C CA . ARG A 1 93 ? -4.779 2.932 0.623 1.00 98.06 93 ARG A CA 1
ATOM 763 C C . ARG A 1 93 ? -3.410 3.608 0.607 1.00 98.06 93 ARG A C 1
ATOM 765 O O . ARG A 1 93 ? -2.623 3.390 -0.310 1.00 98.06 93 ARG A O 1
ATOM 772 N N . LEU A 1 94 ? -3.097 4.393 1.637 1.00 98.38 94 LEU A N 1
ATOM 773 C CA . LEU A 1 94 ? -1.830 5.114 1.750 1.00 98.38 94 LEU A CA 1
ATOM 774 C C . LEU A 1 94 ? -0.622 4.166 1.848 1.00 98.38 94 LEU A C 1
ATOM 776 O O . LEU A 1 94 ? 0.399 4.419 1.210 1.00 98.38 94 LEU A O 1
ATOM 780 N N . LEU A 1 95 ? -0.751 3.050 2.573 1.00 98.56 95 LEU A N 1
ATOM 781 C CA . LEU A 1 95 ? 0.269 1.994 2.618 1.00 98.56 95 LEU A CA 1
ATOM 782 C C . LEU A 1 95 ? 0.558 1.426 1.220 1.00 98.56 95 LEU A C 1
ATOM 784 O O . LEU A 1 95 ? 1.718 1.349 0.815 1.00 98.56 95 LEU A O 1
ATOM 788 N N . ASN A 1 96 ? -0.485 1.104 0.449 1.00 98.00 96 ASN A N 1
ATOM 789 C CA . ASN A 1 96 ? -0.332 0.638 -0.927 1.00 98.00 96 ASN A CA 1
ATOM 790 C C . ASN A 1 96 ? 0.378 1.692 -1.798 1.00 98.00 96 ASN A C 1
ATOM 792 O O . ASN A 1 96 ? 1.340 1.368 -2.493 1.00 98.00 96 ASN A O 1
ATOM 796 N N . LEU A 1 97 ? -0.012 2.971 -1.713 1.00 98.38 97 LEU A N 1
ATOM 797 C CA . LEU A 1 97 ? 0.665 4.054 -2.445 1.00 98.38 97 LEU A CA 1
ATOM 798 C C . LEU A 1 97 ? 2.161 4.150 -2.094 1.00 98.38 97 LEU A C 1
ATOM 800 O O . LEU A 1 97 ? 2.994 4.348 -2.982 1.00 98.38 97 LEU A O 1
ATOM 804 N N . TYR A 1 98 ? 2.531 3.960 -0.825 1.00 98.25 98 TYR A N 1
ATOM 805 C CA . TYR A 1 98 ? 3.937 3.909 -0.423 1.00 98.25 98 TYR A CA 1
ATOM 806 C C . TYR A 1 98 ? 4.693 2.736 -1.046 1.00 98.25 98 TYR A C 1
ATOM 808 O O . TYR A 1 98 ? 5.821 2.941 -1.497 1.00 98.25 98 TYR A O 1
ATOM 816 N N . PHE A 1 99 ? 4.092 1.547 -1.154 1.00 96.94 99 PHE A N 1
ATOM 817 C CA . PHE A 1 99 ? 4.717 0.415 -1.849 1.00 96.94 99 PHE A CA 1
ATOM 818 C C . PHE A 1 99 ? 5.020 0.739 -3.313 1.00 96.94 99 PHE A C 1
ATOM 820 O O . PHE A 1 99 ? 6.115 0.456 -3.798 1.00 96.94 99 PHE A O 1
ATOM 827 N N . TRP A 1 100 ? 4.089 1.393 -4.010 1.00 96.75 100 TRP A N 1
ATOM 828 C CA . TRP A 1 100 ? 4.308 1.844 -5.387 1.00 96.75 100 TRP A CA 1
ATOM 829 C C . TRP A 1 100 ? 5.415 2.889 -5.501 1.00 96.75 100 TRP A C 1
ATOM 831 O O . TRP A 1 100 ? 6.221 2.833 -6.432 1.00 96.75 100 TRP A O 1
ATOM 841 N N . LEU A 1 101 ? 5.494 3.820 -4.548 1.00 97.12 101 LEU A N 1
ATOM 842 C CA . LEU A 1 101 ? 6.536 4.842 -4.551 1.00 97.12 101 LEU A CA 1
ATOM 843 C C . LEU A 1 101 ? 7.921 4.239 -4.275 1.00 97.12 101 LEU A C 1
ATOM 845 O O . LEU A 1 101 ? 8.892 4.616 -4.931 1.00 97.12 101 LEU A O 1
ATOM 849 N N . ILE A 1 102 ? 8.008 3.280 -3.350 1.00 95.62 102 ILE A N 1
ATOM 850 C CA . ILE A 1 102 ? 9.240 2.534 -3.067 1.00 95.62 102 ILE A CA 1
ATOM 851 C C . ILE A 1 102 ? 9.684 1.750 -4.305 1.00 95.62 102 ILE A C 1
ATOM 853 O O . ILE A 1 102 ? 10.845 1.852 -4.698 1.00 95.62 102 ILE A O 1
ATOM 857 N N . ASP A 1 103 ? 8.776 1.025 -4.960 1.00 94.00 103 ASP A N 1
ATOM 858 C CA . ASP A 1 103 ? 9.099 0.273 -6.177 1.00 94.00 103 ASP A CA 1
ATOM 859 C C . ASP A 1 103 ? 9.587 1.185 -7.307 1.00 94.00 103 ASP A C 1
ATOM 861 O O . ASP A 1 103 ? 10.572 0.871 -7.986 1.00 94.00 103 ASP A O 1
ATOM 865 N N . TYR A 1 104 ? 8.963 2.354 -7.471 1.00 95.12 104 TYR A N 1
ATOM 866 C CA . TYR A 1 104 ? 9.442 3.365 -8.407 1.00 95.12 104 TYR A CA 1
ATOM 867 C C . TYR A 1 104 ? 10.872 3.814 -8.074 1.00 95.12 104 TYR A C 1
ATOM 869 O O . TYR A 1 104 ? 11.726 3.819 -8.962 1.00 95.12 104 TYR A O 1
ATOM 877 N N . TYR A 1 105 ? 11.166 4.129 -6.810 1.00 94.81 105 TYR A N 1
ATOM 878 C CA . TYR A 1 105 ? 12.504 4.542 -6.380 1.00 94.81 105 TYR A CA 1
ATOM 879 C C . TYR A 1 105 ? 13.569 3.472 -6.591 1.00 94.81 105 TYR A C 1
ATOM 881 O O . TYR A 1 105 ? 14.652 3.784 -7.086 1.00 94.81 105 TYR A O 1
ATOM 889 N N . ILE A 1 106 ? 13.250 2.215 -6.278 1.00 92.88 106 ILE A N 1
ATOM 890 C CA . ILE A 1 106 ? 14.144 1.081 -6.522 1.00 92.88 106 ILE A CA 1
ATOM 891 C C . ILE A 1 106 ? 14.42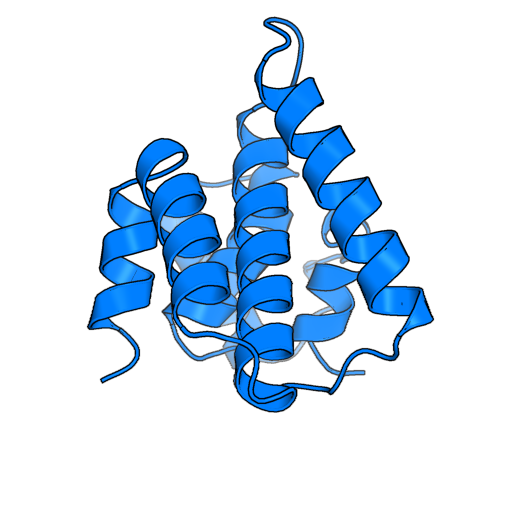7 0.957 -8.023 1.00 92.88 106 ILE A C 1
ATOM 893 O O . ILE A 1 106 ? 15.586 0.893 -8.433 1.00 92.88 106 ILE A O 1
ATOM 897 N N . SER A 1 107 ? 13.382 0.978 -8.855 1.00 91.75 107 SER A N 1
ATOM 898 C CA . SER A 1 107 ? 13.528 0.821 -10.307 1.00 91.75 107 SER A CA 1
ATOM 899 C C . SER A 1 107 ? 14.276 1.979 -10.977 1.00 91.75 107 SER A C 1
ATOM 901 O O . SER A 1 107 ? 15.050 1.760 -11.908 1.00 91.75 107 SER A O 1
ATOM 903 N N . SER A 1 108 ? 14.098 3.199 -10.466 1.00 91.00 108 SER A N 1
ATOM 904 C CA . SER A 1 108 ? 14.726 4.420 -10.984 1.00 91.00 108 SER A CA 1
ATOM 905 C C . SER A 1 108 ? 16.131 4.657 -10.425 1.00 91.00 108 SER A C 1
ATOM 907 O O . SER A 1 108 ? 16.767 5.641 -10.792 1.00 91.00 108 SER A O 1
ATOM 909 N N . LYS A 1 109 ? 16.628 3.764 -9.553 1.00 91.00 109 LYS A N 1
ATOM 910 C CA . LYS A 1 109 ? 17.918 3.897 -8.852 1.00 91.00 109 LYS A CA 1
ATOM 911 C C . LYS A 1 109 ? 18.051 5.233 -8.112 1.00 91.00 109 LYS A C 1
ATOM 913 O O . LYS A 1 109 ? 19.117 5.848 -8.091 1.00 91.00 109 LYS A O 1
ATOM 918 N N . GLU A 1 110 ? 16.949 5.679 -7.518 1.00 90.50 110 GLU A N 1
ATOM 919 C CA . GLU A 1 110 ? 16.908 6.887 -6.697 1.00 90.50 110 GLU A CA 1
ATOM 920 C C . GLU A 1 110 ? 17.742 6.721 -5.422 1.00 90.50 110 GLU A C 1
ATOM 922 O O . GLU A 1 110 ? 18.128 5.616 -5.029 1.00 90.50 110 GLU A O 1
ATOM 927 N N . LYS A 1 111 ? 18.034 7.840 -4.752 1.00 89.62 111 LYS A N 1
ATOM 928 C CA . LYS A 1 111 ? 18.844 7.823 -3.528 1.00 89.62 111 LYS A CA 1
ATOM 929 C C . LYS A 1 111 ? 18.187 6.950 -2.458 1.00 89.62 111 LYS A C 1
ATOM 931 O O . LYS A 1 111 ? 16.986 7.051 -2.208 1.00 89.62 111 LYS A O 1
ATOM 936 N N . SER A 1 112 ? 18.999 6.177 -1.736 1.00 90.19 112 SER A N 1
ATOM 937 C CA . SER A 1 112 ? 18.535 5.359 -0.606 1.00 90.19 112 SER A CA 1
ATOM 938 C C . SER A 1 112 ? 17.774 6.179 0.442 1.00 90.19 112 SER A C 1
ATOM 940 O O . SER A 1 112 ? 16.801 5.689 1.008 1.00 90.19 112 SER A O 1
ATOM 942 N N . SER A 1 113 ? 18.141 7.453 0.627 1.00 94.25 113 SER A N 1
ATOM 943 C CA . SER A 1 113 ? 17.439 8.399 1.502 1.00 94.25 113 SER A CA 1
ATOM 944 C C . SER A 1 113 ? 15.960 8.572 1.147 1.00 94.25 113 SER A C 1
ATOM 946 O O . SER A 1 113 ? 15.136 8.685 2.049 1.00 94.25 113 SER A O 1
ATOM 948 N N . SER A 1 114 ? 15.608 8.554 -0.142 1.00 95.00 114 SER A N 1
ATOM 949 C CA . SER A 1 114 ? 14.222 8.695 -0.604 1.00 95.00 114 SER A CA 1
ATOM 950 C C . SER A 1 114 ? 13.381 7.473 -0.234 1.00 95.00 114 SER A C 1
ATOM 952 O O . SER A 1 114 ? 12.228 7.614 0.163 1.00 95.00 114 SER A O 1
ATOM 954 N N . ILE A 1 115 ? 13.968 6.273 -0.296 1.00 96.19 115 ILE A N 1
ATOM 955 C CA . ILE A 1 115 ? 13.319 5.041 0.172 1.00 96.19 115 ILE A CA 1
ATOM 956 C C . ILE A 1 115 ? 13.192 5.070 1.699 1.00 96.19 115 ILE A C 1
ATOM 958 O O . ILE A 1 115 ? 12.123 4.779 2.232 1.00 96.19 115 ILE A O 1
ATOM 962 N N . SER A 1 116 ? 14.254 5.459 2.413 1.00 96.31 116 SER A N 1
ATOM 963 C CA . SER A 1 116 ? 14.244 5.547 3.878 1.00 96.31 116 SER A CA 1
ATOM 964 C C . SER A 1 116 ? 13.188 6.517 4.409 1.00 96.31 116 SER A C 1
ATOM 966 O O . SER A 1 116 ? 12.556 6.220 5.420 1.00 96.31 116 SER A O 1
ATOM 968 N N . GLU A 1 117 ? 12.955 7.639 3.727 1.00 97.56 117 GLU A N 1
ATOM 969 C CA . GLU A 1 117 ? 11.897 8.589 4.084 1.00 97.56 117 GLU A CA 1
ATOM 970 C C . GLU A 1 117 ? 10.508 7.941 4.007 1.00 97.56 117 GLU A C 1
ATOM 972 O O . GLU A 1 117 ? 9.729 8.021 4.958 1.00 97.56 117 GLU A O 1
ATOM 977 N N . VAL A 1 118 ? 10.207 7.244 2.906 1.00 97.69 118 VAL A N 1
ATOM 978 C CA . VAL A 1 118 ? 8.913 6.564 2.733 1.00 97.69 118 VAL A CA 1
ATOM 979 C C . VAL A 1 118 ? 8.750 5.428 3.745 1.00 97.69 118 VAL A C 1
ATOM 981 O O . VAL A 1 118 ? 7.687 5.291 4.347 1.00 97.69 118 VAL A O 1
ATOM 984 N N . MET A 1 119 ? 9.812 4.663 4.015 1.00 97.19 119 MET A N 1
ATOM 985 C CA . MET A 1 119 ? 9.806 3.626 5.052 1.00 97.19 119 MET A CA 1
ATOM 986 C C . MET A 1 119 ? 9.535 4.207 6.447 1.00 97.19 119 MET A C 1
ATOM 988 O O . MET A 1 119 ? 8.779 3.620 7.218 1.00 97.19 119 MET A O 1
ATOM 992 N N . LEU A 1 120 ? 10.093 5.378 6.774 1.00 97.94 120 LEU A N 1
ATOM 993 C CA . LEU A 1 120 ? 9.816 6.055 8.042 1.00 97.94 120 LEU A CA 1
ATOM 994 C C . LEU A 1 120 ? 8.352 6.500 8.137 1.00 97.94 120 LEU A C 1
ATOM 996 O O . LEU A 1 120 ? 7.718 6.275 9.166 1.00 97.94 120 LEU A O 1
ATOM 1000 N N . LYS A 1 121 ? 7.799 7.080 7.066 1.00 98.12 121 LYS A N 1
ATOM 1001 C CA . LYS A 1 121 ? 6.374 7.441 6.998 1.00 98.12 121 LYS A CA 1
ATOM 1002 C C . LYS A 1 121 ? 5.475 6.223 7.194 1.00 98.12 121 LYS A C 1
ATOM 1004 O O . LYS A 1 121 ? 4.536 6.282 7.983 1.00 98.12 121 LYS A O 1
ATOM 1009 N N . MET A 1 122 ? 5.801 5.107 6.541 1.00 97.81 122 MET A N 1
ATOM 1010 C CA . MET A 1 122 ? 5.094 3.842 6.720 1.00 97.81 122 MET A CA 1
ATOM 1011 C C . MET A 1 122 ? 5.187 3.342 8.166 1.00 97.81 122 MET A C 1
ATOM 1013 O O . MET A 1 122 ? 4.171 2.965 8.731 1.00 97.81 122 MET A O 1
ATOM 1017 N N . LYS A 1 123 ? 6.366 3.409 8.798 1.00 97.94 123 LYS A N 1
ATOM 1018 C CA . LYS A 1 123 ? 6.550 3.025 10.207 1.00 97.94 123 LYS A CA 1
ATOM 1019 C C . LYS A 1 123 ? 5.711 3.869 11.167 1.00 97.94 123 LYS A C 1
ATOM 1021 O O . LYS A 1 123 ? 5.225 3.342 12.158 1.00 97.94 123 LYS A O 1
ATOM 1026 N N . ILE A 1 124 ? 5.579 5.169 10.907 1.00 97.62 124 ILE A N 1
ATOM 1027 C CA . ILE A 1 124 ? 4.743 6.071 11.715 1.00 97.62 124 ILE A CA 1
ATOM 1028 C C . ILE A 1 124 ? 3.257 5.752 11.513 1.00 97.62 124 ILE A C 1
ATOM 1030 O O . ILE A 1 124 ? 2.492 5.787 12.472 1.00 97.62 124 ILE A O 1
ATOM 1034 N N . LEU A 1 125 ? 2.856 5.447 10.275 1.00 97.56 125 LEU A N 1
ATOM 1035 C CA . LEU A 1 125 ? 1.472 5.132 9.923 1.00 97.56 125 LEU A CA 1
ATOM 1036 C C . LEU A 1 125 ? 1.021 3.781 10.493 1.00 97.56 125 LEU A C 1
ATOM 1038 O O . LEU A 1 125 ? -0.088 3.675 11.018 1.00 97.56 125 LEU A O 1
ATOM 1042 N N . ASP A 1 126 ? 1.867 2.762 10.357 1.00 97.69 126 ASP A N 1
ATOM 1043 C CA . ASP A 1 126 ? 1.604 1.403 10.810 1.00 97.69 126 ASP A CA 1
ATOM 1044 C C . ASP A 1 126 ? 2.924 0.629 11.055 1.00 97.69 126 ASP A C 1
ATOM 1046 O O . ASP A 1 126 ? 3.555 0.124 10.115 1.00 97.69 126 ASP A O 1
ATOM 1050 N N . PRO A 1 127 ? 3.393 0.551 12.316 1.00 97.25 127 PRO A N 1
ATOM 1051 C CA . PRO A 1 127 ? 4.639 -0.131 12.658 1.00 97.25 127 PRO A CA 1
ATOM 1052 C C . PRO A 1 127 ? 4.641 -1.626 12.325 1.00 97.25 127 PRO A C 1
ATOM 1054 O O . PRO A 1 127 ? 5.695 -2.168 11.983 1.00 97.25 127 PRO A O 1
ATOM 1057 N N . GLU A 1 128 ? 3.490 -2.295 12.433 1.00 96.12 128 GLU A N 1
ATOM 1058 C CA . GLU A 1 128 ? 3.371 -3.732 12.177 1.00 96.12 128 GLU A CA 1
ATOM 1059 C C . GLU A 1 128 ? 3.526 -4.018 10.690 1.00 96.12 128 GLU A C 1
ATOM 1061 O O . GLU A 1 128 ? 4.385 -4.813 10.305 1.00 96.12 128 GLU A O 1
ATOM 1066 N N . ILE A 1 129 ? 2.790 -3.291 9.846 1.00 96.94 129 ILE A N 1
ATOM 1067 C CA . ILE A 1 129 ? 2.914 -3.405 8.391 1.00 96.94 129 ILE A CA 1
ATOM 1068 C C . ILE A 1 129 ? 4.320 -3.040 7.926 1.00 96.94 129 ILE A C 1
ATOM 1070 O O . ILE A 1 129 ? 4.887 -3.734 7.081 1.00 96.94 1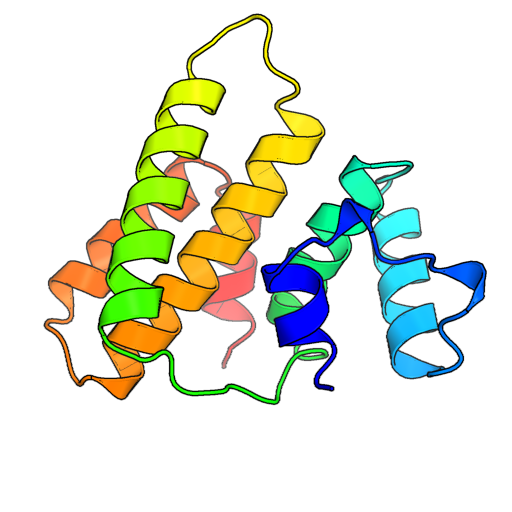29 ILE A O 1
ATOM 1074 N N . HIS A 1 130 ? 4.929 -2.005 8.506 1.00 97.38 130 HIS A N 1
ATOM 1075 C CA . HIS A 1 130 ? 6.318 -1.679 8.205 1.00 97.38 130 HIS A CA 1
ATOM 1076 C C . HIS A 1 130 ? 7.270 -2.843 8.507 1.00 97.38 130 HIS A C 1
ATOM 1078 O O . HIS A 1 130 ? 8.165 -3.130 7.711 1.00 97.38 130 HIS A O 1
ATOM 1084 N N . ASN A 1 131 ? 7.100 -3.512 9.650 1.00 95.94 131 ASN A N 1
ATOM 1085 C CA . ASN A 1 131 ? 7.936 -4.651 10.014 1.00 95.94 131 ASN A CA 1
ATOM 1086 C C . ASN A 1 131 ? 7.693 -5.839 9.080 1.00 95.94 131 ASN A C 1
ATOM 1088 O O . ASN A 1 131 ? 8.659 -6.407 8.575 1.00 95.94 131 ASN A O 1
ATOM 1092 N N . LEU A 1 132 ? 6.432 -6.167 8.794 1.00 94.94 132 LEU A N 1
ATOM 1093 C CA . LEU A 1 132 ? 6.076 -7.227 7.851 1.00 94.94 132 LEU A CA 1
ATOM 1094 C C . LEU A 1 132 ? 6.670 -6.968 6.463 1.00 94.94 132 LEU A C 1
ATOM 1096 O O . LEU A 1 132 ? 7.306 -7.850 5.900 1.00 94.94 132 LEU A O 1
ATOM 1100 N N . TYR A 1 133 ? 6.564 -5.743 5.947 1.00 93.56 133 TYR A N 1
ATOM 1101 C CA . TYR A 1 133 ? 7.168 -5.373 4.668 1.00 93.56 133 TYR A CA 1
ATOM 1102 C C . TYR A 1 133 ? 8.702 -5.456 4.698 1.00 93.56 133 TYR A C 1
ATOM 1104 O O . TYR A 1 133 ? 9.326 -5.893 3.735 1.00 93.56 133 TYR A O 1
ATOM 1112 N N . ARG A 1 134 ? 9.340 -5.052 5.803 1.00 88.56 134 ARG A N 1
ATOM 1113 C CA . ARG A 1 134 ? 10.804 -5.076 5.932 1.00 88.56 134 ARG A CA 1
ATOM 1114 C C . ARG A 1 134 ? 11.379 -6.492 6.003 1.00 88.56 134 ARG A C 1
ATOM 1116 O O . ARG A 1 134 ? 12.456 -6.713 5.459 1.00 88.56 134 ARG A O 1
ATOM 1123 N N . PHE A 1 135 ? 10.718 -7.401 6.716 1.00 77.12 135 PHE A N 1
ATOM 1124 C CA . PHE A 1 135 ? 11.235 -8.748 6.986 1.00 77.12 135 PHE A CA 1
ATOM 1125 C C . PHE A 1 135 ? 10.632 -9.835 6.089 1.00 77.12 135 PHE A C 1
ATOM 1127 O O . PHE A 1 135 ? 11.222 -10.901 5.985 1.00 77.12 135 PHE A O 1
ATOM 1134 N N . GLY A 1 136 ? 9.493 -9.573 5.443 1.00 59.50 136 GLY A N 1
ATOM 1135 C CA . GLY A 1 136 ? 8.837 -10.507 4.524 1.00 59.50 136 GLY A CA 1
ATOM 1136 C C . GLY A 1 136 ? 9.417 -10.536 3.106 1.00 59.50 136 GLY A C 1
ATOM 1137 O O . GLY A 1 136 ? 9.057 -11.423 2.353 1.00 59.50 136 GLY A O 1
ATOM 1138 N N . ASN A 1 137 ? 10.311 -9.605 2.749 1.00 53.72 137 ASN A N 1
ATOM 1139 C CA . ASN A 1 137 ? 10.990 -9.546 1.442 1.00 53.72 137 ASN A CA 1
ATOM 1140 C C . ASN A 1 137 ? 12.447 -10.092 1.500 1.00 53.72 137 ASN A C 1
ATOM 1142 O O . ASN A 1 137 ? 13.324 -9.551 0.819 1.00 53.72 137 ASN A O 1
ATOM 1146 N N . LEU A 1 138 ? 12.737 -11.083 2.361 1.00 38.38 138 LEU A N 1
ATOM 1147 C CA . LEU A 1 138 ? 14.052 -11.745 2.497 1.00 38.38 138 LEU A CA 1
ATOM 1148 C C . LEU A 1 138 ? 13.996 -13.217 2.082 1.00 38.38 138 LEU A C 1
ATOM 1150 O O . LEU A 1 138 ? 13.157 -13.945 2.654 1.00 38.38 138 LEU A O 1
#

Radius of gyration: 14.47 Å; chains: 1; bounding box: 36×34×29 Å

Foldseek 3Di:
DQPLVVLLVPLLPDDPVPDPDPLLVVLLVVLVVVPDDDLLSSLVSSLVCLLVVVRVDDDADDPVRVVVLVVLLVVLVVLCPDPPHPLSNSLSSNNSSLVNNLVNCVVVVHDPVSNVVSLVVNCVSPVVSSVSNVPSVD

Secondary structure (DSSP, 8-state):
--HHHHHHHHGGG--GGG---HHHHHHHHHHHHHT--HHHHHHHHHHHHHHTTS-----PPPHHHHHHHHHHHHHHHHHTT-TTS-HHHHHHHHHHHHHHHHHHHHHTT--HHHHHHHHHHHHHH-HHHHHHHHHTT-

pLDDT: mean 93.01, std 8.28, range [38.38, 98.56]